Protein AF-A0A353HYI2-F1 (afdb_monomer_lite)

pLDDT: mean 95.45, std 5.46, range [66.69, 98.56]

Radius of gyration: 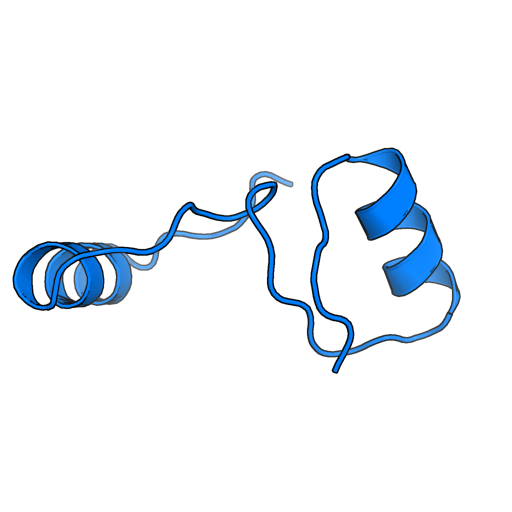11.68 Å; chains: 1; bounding box: 26×20×28 Å

Structure (mmCIF, N/CA/C/O backbone):
data_AF-A0A353HYI2-F1
#
_entry.id   AF-A0A353HYI2-F1
#
loop_
_atom_site.group_PDB
_atom_site.id
_atom_site.type_symbol
_atom_site.label_atom_id
_atom_site.label_alt_id
_atom_site.label_comp_id
_atom_site.label_asym_id
_atom_site.label_entity_id
_atom_site.label_seq_id
_atom_site.pdbx_PDB_ins_code
_atom_site.Cartn_x
_atom_site.Cartn_y
_atom_site.Cartn_z
_atom_site.occupancy
_atom_site.B_iso_or_equiv
_atom_site.auth_seq_id
_atom_site.auth_comp_id
_atom_site.auth_asym_id
_atom_site.auth_atom_id
_atom_site.pdbx_PDB_model_num
ATOM 1 N N . ILE A 1 1 ? -0.435 -13.574 -5.411 1.00 91.50 1 ILE A N 1
ATOM 2 C CA . ILE A 1 1 ? -0.311 -12.489 -4.416 1.00 91.50 1 ILE A CA 1
ATOM 3 C C . ILE A 1 1 ? 1.151 -12.377 -4.004 1.00 91.50 1 ILE A C 1
ATOM 5 O O . ILE A 1 1 ? 1.770 -13.412 -3.781 1.00 91.50 1 ILE A O 1
ATOM 9 N N . ALA A 1 2 ? 1.709 -11.167 -3.996 1.00 97.38 2 ALA A N 1
ATOM 10 C CA . ALA A 1 2 ? 3.056 -10.884 -3.502 1.00 97.38 2 ALA A CA 1
ATOM 11 C C . ALA A 1 2 ? 2.982 -10.166 -2.148 1.00 97.38 2 ALA A C 1
ATOM 13 O O . ALA A 1 2 ? 2.243 -9.195 -2.007 1.00 97.38 2 ALA A O 1
ATOM 14 N N . GLU A 1 3 ? 3.741 -10.628 -1.162 1.00 97.75 3 GLU A N 1
ATOM 15 C CA . GLU A 1 3 ? 3.727 -10.094 0.204 1.00 97.75 3 GLU A CA 1
ATOM 16 C C . GLU A 1 3 ? 5.069 -9.432 0.542 1.00 97.75 3 GLU A C 1
ATOM 18 O O . GLU A 1 3 ? 6.115 -9.855 0.051 1.00 97.75 3 GLU A O 1
ATOM 23 N N . GLY A 1 4 ? 5.038 -8.398 1.386 1.00 96.75 4 GLY A N 1
ATOM 24 C CA . GLY A 1 4 ? 6.235 -7.673 1.822 1.00 96.75 4 GLY A CA 1
ATOM 25 C C . GLY A 1 4 ? 6.711 -6.588 0.850 1.00 96.75 4 GLY A C 1
ATOM 26 O O . GLY A 1 4 ? 7.908 -6.342 0.750 1.00 96.75 4 GLY A O 1
ATOM 27 N N . VAL A 1 5 ? 5.802 -5.939 0.113 1.00 97.69 5 VAL A N 1
ATOM 28 C CA . VAL A 1 5 ? 6.155 -4.801 -0.757 1.00 97.69 5 VAL A CA 1
ATOM 29 C C . VAL A 1 5 ? 6.365 -3.537 0.075 1.00 97.69 5 VAL A C 1
ATOM 31 O O . VAL A 1 5 ? 5.437 -3.026 0.700 1.00 97.69 5 VAL A O 1
ATOM 34 N N . GLU A 1 6 ? 7.580 -3.009 0.063 1.00 97.56 6 GLU A N 1
ATOM 35 C CA . GLU A 1 6 ? 8.017 -1.867 0.872 1.00 97.56 6 GLU A CA 1
ATOM 36 C C . GLU A 1 6 ? 8.505 -0.688 0.022 1.00 97.56 6 GLU A C 1
ATOM 38 O O . GLU A 1 6 ? 8.475 0.450 0.489 1.00 97.56 6 GLU A O 1
ATOM 43 N N . THR A 1 7 ? 8.905 -0.923 -1.234 1.00 96.56 7 THR A N 1
ATOM 44 C CA . THR A 1 7 ? 9.447 0.124 -2.114 1.00 96.56 7 THR A CA 1
ATOM 45 C C . THR A 1 7 ? 8.710 0.252 -3.448 1.00 96.56 7 THR A C 1
ATOM 47 O O . THR A 1 7 ? 8.053 -0.675 -3.936 1.00 96.56 7 THR A O 1
ATOM 50 N N . LYS A 1 8 ? 8.868 1.419 -4.088 1.00 95.56 8 LYS A N 1
ATOM 51 C CA . LYS A 1 8 ? 8.300 1.703 -5.414 1.00 95.56 8 LYS A CA 1
ATOM 52 C C . LYS A 1 8 ? 8.875 0.774 -6.485 1.00 95.56 8 LYS A C 1
ATOM 54 O O . LYS A 1 8 ? 8.161 0.363 -7.396 1.00 95.56 8 LYS A O 1
ATOM 59 N N . GLU A 1 9 ? 10.154 0.435 -6.375 1.00 97.38 9 GLU A N 1
ATOM 60 C CA . GLU A 1 9 ? 10.867 -0.443 -7.304 1.00 97.38 9 GLU A CA 1
ATOM 61 C C . GLU A 1 9 ? 10.315 -1.870 -7.244 1.00 97.38 9 GLU A C 1
ATOM 63 O O . GLU A 1 9 ? 10.122 -2.494 -8.286 1.00 97.38 9 GLU A O 1
ATOM 68 N N . GLN A 1 10 ? 9.993 -2.368 -6.045 1.00 97.31 10 GLN A N 1
ATOM 69 C CA . GLN A 1 10 ? 9.350 -3.671 -5.865 1.00 97.31 10 GLN A CA 1
ATOM 70 C C . GLN A 1 10 ? 7.944 -3.688 -6.480 1.00 97.31 10 GLN A C 1
ATOM 72 O O . GLN A 1 10 ? 7.610 -4.621 -7.210 1.00 97.31 10 GLN A O 1
ATOM 77 N N . LEU A 1 11 ? 7.141 -2.638 -6.263 1.00 95.81 11 LEU A N 1
ATOM 78 C CA . LEU A 1 11 ? 5.831 -2.509 -6.912 1.00 95.81 11 LEU A CA 1
ATOM 79 C C . LEU A 1 11 ? 5.957 -2.492 -8.444 1.00 95.81 11 LEU A C 1
ATOM 81 O O . LEU A 1 11 ? 5.198 -3.173 -9.132 1.00 95.81 11 LEU A O 1
ATOM 85 N N . ALA A 1 12 ? 6.912 -1.731 -8.985 1.00 95.56 12 ALA A N 1
ATOM 86 C CA . ALA A 1 12 ? 7.151 -1.658 -10.424 1.00 95.56 12 ALA A CA 1
ATOM 87 C C . ALA A 1 12 ? 7.576 -3.017 -11.003 1.00 95.56 12 ALA A C 1
ATOM 89 O O . ALA A 1 12 ? 7.069 -3.427 -12.046 1.00 95.56 12 ALA A O 1
ATOM 90 N N . PHE A 1 13 ? 8.453 -3.742 -10.305 1.00 97.44 13 PHE A N 1
ATOM 91 C CA . PHE A 1 13 ? 8.855 -5.094 -10.682 1.00 97.44 13 PHE A CA 1
ATOM 92 C C . PHE A 1 13 ? 7.654 -6.046 -10.757 1.00 97.44 13 PHE A C 1
ATOM 94 O O . PHE A 1 13 ? 7.507 -6.756 -11.750 1.00 97.44 13 PHE A O 1
ATOM 101 N N . LEU A 1 14 ? 6.783 -6.025 -9.744 1.00 96.81 14 LEU A N 1
ATOM 102 C CA . LEU A 1 14 ? 5.591 -6.872 -9.677 1.00 96.81 14 LEU A CA 1
ATOM 103 C C . LEU A 1 14 ? 4.575 -6.539 -10.777 1.00 96.81 14 LEU A C 1
ATOM 105 O O . LEU A 1 14 ? 4.061 -7.452 -11.417 1.00 96.81 14 LEU A O 1
ATOM 109 N N . ARG A 1 15 ? 4.336 -5.247 -11.048 1.00 93.81 15 ARG A N 1
ATOM 110 C CA . ARG A 1 15 ? 3.465 -4.801 -12.151 1.00 93.81 15 ARG A CA 1
ATOM 111 C C . ARG A 1 15 ? 3.975 -5.272 -13.515 1.00 93.81 15 ARG A C 1
ATOM 113 O O . ARG A 1 15 ? 3.177 -5.690 -14.340 1.00 93.81 15 ARG A O 1
ATOM 120 N N . ASN A 1 16 ? 5.290 -5.248 -13.736 1.00 97.31 16 ASN A N 1
ATOM 121 C CA . ASN A 1 16 ? 5.902 -5.712 -14.987 1.00 97.31 16 ASN A CA 1
ATOM 122 C C . ASN A 1 16 ? 5.860 -7.239 -15.175 1.00 97.31 16 ASN A C 1
ATOM 124 O O . ASN A 1 16 ? 6.145 -7.713 -16.270 1.00 97.31 16 ASN A O 1
ATOM 128 N N . HIS A 1 17 ? 5.554 -7.997 -14.120 1.00 97.25 17 HIS A N 1
ATOM 129 C CA . HIS A 1 17 ? 5.410 -9.456 -14.151 1.00 97.25 17 HIS A CA 1
ATOM 130 C C . HIS A 1 17 ? 3.947 -9.892 -13.985 1.00 97.25 17 HIS A C 1
ATOM 132 O O . HIS A 1 17 ? 3.694 -11.005 -13.527 1.00 97.25 17 HIS A O 1
ATOM 138 N N . ASP A 1 18 ? 2.997 -9.006 -14.306 1.00 96.50 18 ASP A N 1
ATOM 139 C CA . ASP A 1 18 ? 1.556 -9.272 -14.250 1.00 96.50 18 ASP A CA 1
ATOM 140 C C . ASP A 1 18 ? 1.089 -9.791 -12.875 1.00 96.50 18 ASP A C 1
ATOM 142 O O . ASP A 1 18 ? 0.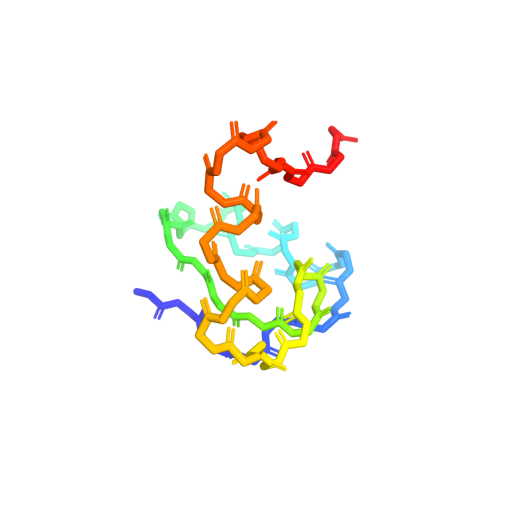218 -10.650 -12.756 1.00 96.50 18 ASP A O 1
ATOM 146 N N . CYS A 1 19 ? 1.695 -9.291 -11.792 1.00 96.50 19 CYS A N 1
ATOM 147 C CA . CYS A 1 19 ? 1.238 -9.616 -10.449 1.00 96.50 19 CYS A CA 1
ATOM 148 C C . CYS A 1 19 ? 0.006 -8.773 -10.091 1.00 96.50 19 CYS A C 1
ATOM 150 O O . CYS A 1 19 ? 0.117 -7.581 -9.804 1.00 96.50 19 CYS A O 1
ATOM 152 N N . ASP A 1 20 ? -1.164 -9.410 -10.052 1.00 93.75 20 ASP A N 1
ATOM 153 C CA . ASP A 1 20 ? -2.452 -8.722 -9.861 1.00 93.75 20 ASP A CA 1
ATOM 154 C C . ASP A 1 20 ? -2.743 -8.280 -8.417 1.00 93.75 20 ASP A C 1
ATOM 156 O O . ASP A 1 20 ? -3.653 -7.490 -8.169 1.00 93.75 20 ASP A O 1
ATOM 160 N N . GLN A 1 21 ? -2.023 -8.828 -7.434 1.00 95.88 21 GLN A N 1
ATOM 161 C CA . GLN A 1 21 ? -2.299 -8.604 -6.012 1.00 95.88 21 GLN A CA 1
ATOM 162 C C . GLN A 1 21 ? -1.007 -8.473 -5.222 1.00 95.88 21 GLN A C 1
ATOM 164 O O . GLN A 1 21 ? -0.134 -9.342 -5.308 1.00 95.88 21 GLN A O 1
ATOM 169 N N . MET A 1 22 ? -0.932 -7.440 -4.385 1.00 95.31 22 MET A N 1
ATOM 170 C CA . MET A 1 22 ? 0.198 -7.219 -3.495 1.00 95.31 22 MET A CA 1
ATOM 171 C C . MET A 1 22 ? -0.238 -6.767 -2.102 1.00 95.31 22 MET A C 1
ATOM 173 O O . MET A 1 22 ? -1.279 -6.129 -1.943 1.00 95.31 22 MET A O 1
ATOM 177 N N . GLN A 1 23 ? 0.582 -7.085 -1.107 1.00 97.25 23 GLN A N 1
ATOM 178 C CA . GLN A 1 23 ? 0.454 -6.618 0.264 1.00 97.25 23 GLN A CA 1
ATOM 179 C C . GLN A 1 23 ? 1.817 -6.140 0.764 1.00 97.25 23 GLN A C 1
ATOM 181 O O . GLN A 1 23 ? 2.829 -6.822 0.597 1.00 97.25 23 GLN A O 1
ATOM 186 N N . GLY A 1 24 ? 1.848 -4.996 1.441 1.00 96.44 24 GLY A N 1
ATOM 187 C CA . GLY A 1 24 ? 3.040 -4.541 2.145 1.00 96.44 24 GLY A CA 1
ATOM 188 C C . GLY A 1 24 ? 2.967 -3.084 2.582 1.00 96.44 24 GLY A C 1
ATOM 189 O O . GLY A 1 24 ? 2.050 -2.349 2.204 1.00 96.44 24 GLY A O 1
ATOM 190 N N . TYR A 1 25 ? 3.966 -2.683 3.369 1.00 96.69 25 TYR A N 1
ATOM 191 C CA . TYR A 1 25 ? 4.070 -1.356 3.979 1.00 96.69 25 T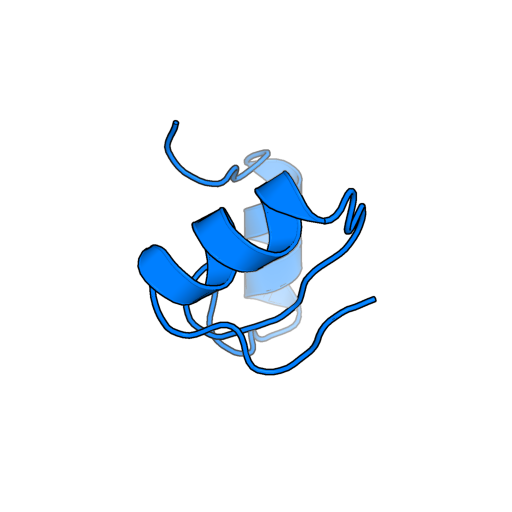YR A CA 1
ATOM 192 C C . TYR A 1 25 ? 4.119 -0.211 2.962 1.00 96.69 25 TYR A C 1
ATOM 194 O O . TYR A 1 25 ? 3.796 0.917 3.322 1.00 96.69 25 TYR A O 1
ATOM 202 N N . TYR A 1 26 ? 4.478 -0.488 1.703 1.00 95.94 26 TYR A N 1
ATOM 203 C CA . TYR A 1 26 ? 4.447 0.508 0.632 1.00 95.94 26 TYR A CA 1
ATOM 204 C C . TYR A 1 26 ? 3.039 1.062 0.386 1.00 95.94 26 TYR A C 1
ATOM 206 O O . TYR A 1 26 ? 2.889 2.242 0.081 1.00 95.94 26 TYR A O 1
ATOM 214 N N . PHE A 1 27 ? 2.010 0.214 0.505 1.00 95.62 27 PHE A N 1
ATOM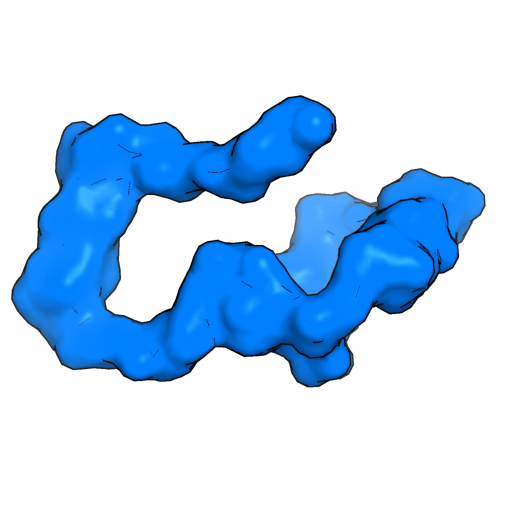 215 C CA . PHE A 1 27 ? 0.623 0.663 0.416 1.00 95.62 27 PHE A CA 1
ATOM 216 C C . PHE A 1 27 ? 0.126 1.179 1.762 1.00 95.62 27 PHE A C 1
ATOM 218 O O . PHE A 1 27 ? -0.357 2.303 1.857 1.00 95.62 27 PHE A O 1
ATOM 225 N N . SER A 1 28 ? 0.225 0.340 2.791 1.00 96.12 28 SER A N 1
ATOM 226 C CA . SER A 1 28 ? -0.259 0.643 4.132 1.00 96.12 28 SER A CA 1
ATOM 227 C C . SER A 1 28 ? 0.404 -0.284 5.148 1.00 96.12 28 SER A C 1
ATOM 229 O O . SER A 1 28 ? 0.689 -1.448 4.854 1.00 96.12 28 SER A O 1
ATOM 231 N N . ALA A 1 29 ? 0.640 0.223 6.357 1.00 95.88 29 ALA A N 1
ATOM 232 C CA . ALA A 1 29 ? 0.999 -0.620 7.492 1.00 95.88 29 ALA A CA 1
ATOM 233 C C . ALA A 1 29 ? -0.199 -1.492 7.921 1.00 95.88 29 ALA A C 1
ATOM 235 O O . ALA A 1 29 ? -1.328 -1.302 7.471 1.00 95.88 29 ALA A O 1
ATOM 236 N N . ALA A 1 30 ? 0.024 -2.443 8.831 1.00 96.38 30 ALA A N 1
ATOM 237 C CA . ALA A 1 30 ? -1.086 -3.148 9.468 1.00 96.38 30 ALA A CA 1
ATOM 238 C C . ALA A 1 30 ? -1.980 -2.154 10.232 1.00 96.38 30 ALA A C 1
ATOM 240 O O . ALA A 1 30 ? -1.486 -1.342 11.016 1.00 96.38 30 ALA A O 1
ATOM 241 N N . LEU A 1 31 ? -3.289 -2.232 10.000 1.00 97.62 31 LEU A N 1
ATOM 242 C CA . LEU A 1 31 ? -4.280 -1.314 10.558 1.00 97.62 31 LEU A CA 1
ATOM 243 C C . LEU A 1 31 ? -5.128 -1.994 11.634 1.00 97.62 31 LEU A C 1
ATOM 245 O O . LEU A 1 31 ? -5.350 -3.207 11.600 1.00 97.62 31 LEU A O 1
ATOM 249 N N . SER A 1 32 ? -5.657 -1.196 12.563 1.00 98.56 32 SER A N 1
ATOM 250 C CA . SER A 1 32 ? -6.757 -1.642 13.419 1.00 98.56 32 SER A CA 1
ATOM 251 C C . SER A 1 32 ? -8.040 -1.840 12.602 1.00 98.56 32 SER A C 1
ATOM 253 O O . SER A 1 32 ? -8.160 -1.384 11.463 1.00 98.56 32 SER A O 1
ATOM 255 N N . GLN A 1 33 ? -9.038 -2.494 13.198 1.00 98.50 33 GLN A N 1
ATOM 256 C CA . GLN A 1 33 ? -10.342 -2.677 12.560 1.00 98.50 33 GLN A CA 1
ATOM 257 C C . GLN A 1 33 ? -10.992 -1.341 12.165 1.00 98.50 33 GLN A C 1
ATOM 259 O O . GLN A 1 33 ? -11.498 -1.220 11.051 1.00 98.50 33 GLN A O 1
ATOM 264 N N . ASP A 1 34 ? -10.972 -0.348 13.056 1.00 98.56 34 ASP A N 1
ATOM 265 C CA . ASP A 1 34 ? -11.608 0.951 12.814 1.00 98.56 34 ASP A CA 1
ATOM 266 C C . ASP A 1 34 ? -10.905 1.713 11.686 1.00 98.56 34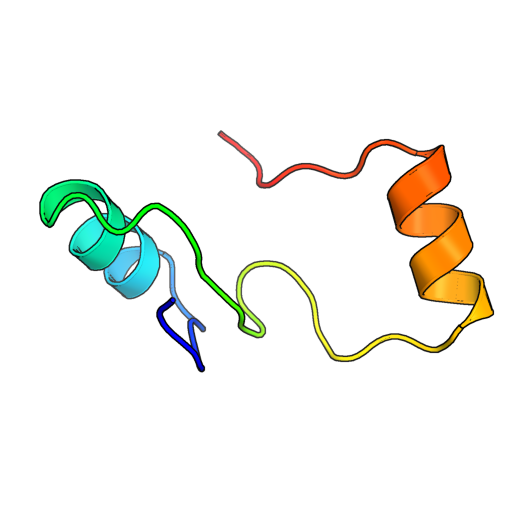 ASP A C 1
ATOM 268 O O . ASP A 1 34 ? -11.560 2.255 10.796 1.00 98.56 34 ASP A O 1
ATOM 272 N N . GLN A 1 35 ? -9.570 1.665 11.664 1.00 98.25 35 GLN A N 1
ATOM 273 C CA . GLN A 1 35 ? -8.760 2.275 10.609 1.00 98.25 35 GLN A CA 1
ATOM 274 C C . GLN A 1 35 ? -8.990 1.599 9.254 1.00 98.25 35 GLN A C 1
ATOM 276 O O . GLN A 1 35 ? -9.115 2.279 8.240 1.00 98.25 35 GLN A O 1
ATOM 281 N N . LEU A 1 36 ? -9.099 0.266 9.223 1.00 98.00 36 LEU A N 1
ATOM 282 C CA . LEU A 1 36 ? -9.425 -0.461 7.997 1.00 98.00 36 LEU A CA 1
ATOM 283 C C . LEU A 1 36 ? -10.813 -0.066 7.470 1.00 98.00 36 LEU A C 1
ATOM 285 O O . LEU A 1 36 ? -10.980 0.123 6.266 1.00 98.00 36 LEU A O 1
ATOM 289 N N . GLN A 1 37 ? -11.810 0.072 8.353 1.00 98.44 37 GLN A N 1
ATOM 290 C CA . GLN A 1 37 ? -13.147 0.516 7.950 1.00 98.44 37 GLN A CA 1
ATOM 291 C C . GLN A 1 37 ? -13.121 1.919 7.344 1.00 98.44 37 GLN A C 1
ATOM 293 O O . GLN A 1 37 ? -13.814 2.165 6.360 1.00 98.44 37 GLN A O 1
ATOM 298 N N . GLU A 1 38 ? -12.355 2.836 7.930 1.00 98.31 38 GLU A N 1
ATOM 299 C CA . GLU A 1 38 ? -12.201 4.193 7.411 1.00 98.31 38 GLU A CA 1
ATOM 300 C C . GLU A 1 38 ? -11.515 4.198 6.039 1.00 98.31 38 GLU A C 1
ATOM 302 O O . GLU A 1 38 ? -12.059 4.771 5.099 1.00 98.31 38 GLU A O 1
ATOM 307 N N . MET A 1 39 ? -10.415 3.454 5.889 1.00 97.50 39 MET A N 1
ATOM 308 C CA . MET A 1 39 ? -9.686 3.310 4.623 1.00 97.50 39 MET A CA 1
ATOM 309 C C . MET A 1 39 ? -10.590 2.795 3.490 1.00 97.50 39 MET A C 1
ATOM 311 O O . MET A 1 39 ? -10.565 3.308 2.372 1.00 97.50 39 MET A O 1
ATOM 315 N N . VAL A 1 40 ? -11.444 1.805 3.783 1.00 97.25 40 VAL A N 1
ATOM 316 C CA . VAL A 1 40 ? -12.413 1.265 2.812 1.00 97.25 40 VAL A CA 1
ATOM 317 C C . VAL A 1 40 ? -13.527 2.269 2.497 1.00 97.25 40 VAL A C 1
ATOM 319 O O . VAL A 1 40 ? -13.945 2.364 1.347 1.00 97.25 40 VAL A O 1
ATOM 322 N N . ARG A 1 41 ? -14.019 3.030 3.486 1.00 98.38 41 ARG A N 1
ATOM 323 C CA . ARG A 1 41 ? -15.049 4.066 3.267 1.00 98.38 41 ARG A CA 1
ATOM 324 C C . ARG A 1 41 ? -14.536 5.227 2.415 1.00 98.38 41 ARG A C 1
ATOM 326 O O . ARG A 1 41 ? -15.309 5.762 1.626 1.00 98.38 41 ARG A O 1
ATOM 333 N N . ASN A 1 42 ? -13.268 5.595 2.579 1.00 97.38 42 ASN A N 1
ATOM 334 C CA . ASN A 1 42 ? -12.627 6.686 1.845 1.00 97.38 42 ASN A CA 1
ATOM 335 C C . ASN A 1 42 ? -12.172 6.284 0.433 1.00 97.38 42 ASN A C 1
ATOM 337 O O . ASN A 1 42 ? -11.806 7.150 -0.355 1.00 97.38 42 ASN A O 1
ATOM 341 N N . ASP A 1 43 ? -12.238 4.989 0.107 1.00 96.50 43 ASP A N 1
ATOM 342 C CA . ASP A 1 43 ? -11.696 4.408 -1.121 1.00 96.50 43 ASP A CA 1
ATOM 343 C C . ASP A 1 43 ? -10.207 4.727 -1.327 1.00 96.50 43 ASP A C 1
ATOM 345 O O . ASP A 1 43 ? -9.780 5.082 -2.426 1.00 96.50 43 ASP A O 1
ATOM 349 N N . ASP A 1 44 ? -9.402 4.612 -0.266 1.00 95.81 44 ASP A N 1
ATOM 350 C CA . ASP A 1 44 ? -7.979 4.939 -0.335 1.00 95.81 44 ASP A CA 1
ATOM 351 C C . ASP A 1 44 ? -7.267 4.051 -1.369 1.00 95.81 44 ASP A C 1
ATOM 353 O O . ASP A 1 44 ? -7.269 2.815 -1.302 1.00 95.81 44 ASP A O 1
ATOM 357 N N . ARG A 1 45 ? -6.642 4.695 -2.358 1.00 94.31 45 ARG A N 1
ATOM 358 C CA . ARG A 1 45 ? -5.898 4.041 -3.440 1.00 94.31 45 ARG A CA 1
ATOM 359 C C . ARG A 1 45 ? -4.413 4.342 -3.332 1.00 94.31 45 ARG A C 1
ATOM 361 O O . ARG A 1 45 ? -4.003 5.366 -2.790 1.00 94.31 45 ARG A O 1
ATOM 368 N N . LEU A 1 46 ? -3.601 3.468 -3.926 1.00 87.88 46 LEU A N 1
ATOM 369 C CA . LEU A 1 46 ? -2.209 3.810 -4.201 1.00 87.88 46 LEU A CA 1
ATOM 370 C C . LEU A 1 46 ? -2.159 5.086 -5.053 1.00 87.88 46 LEU A C 1
ATOM 372 O O . LEU A 1 46 ? -2.909 5.176 -6.031 1.00 87.88 46 LEU A O 1
ATOM 376 N N . PRO A 1 47 ? -1.266 6.035 -4.737 1.00 75.75 47 PRO A N 1
ATOM 377 C CA . PRO A 1 47 ? -0.983 7.139 -5.641 1.00 75.75 47 PRO A CA 1
ATOM 378 C C . PRO A 1 47 ? -0.502 6.602 -7.001 1.00 75.75 47 PRO A C 1
ATOM 380 O O . PRO A 1 47 ? 0.155 5.556 -7.069 1.00 75.75 47 PRO A O 1
ATOM 383 N N . ALA A 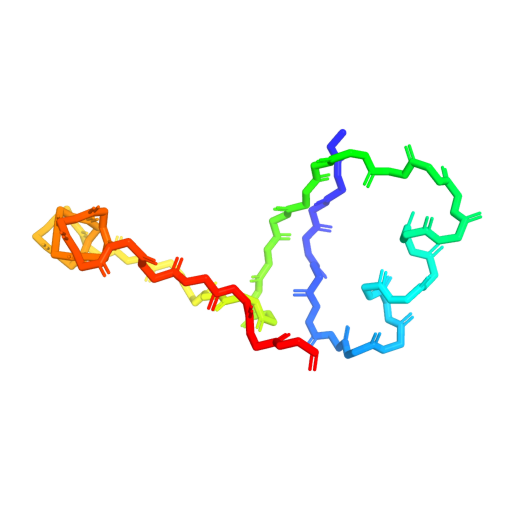1 48 ? -0.880 7.307 -8.071 1.00 66.69 48 ALA A N 1
ATOM 384 C CA . ALA A 1 48 ? -0.570 6.941 -9.456 1.00 66.69 48 ALA A CA 1
ATOM 385 C C . ALA A 1 48 ? 0.940 6.943 -9.753 1.00 66.69 48 ALA A C 1
ATOM 387 O O . ALA A 1 48 ? 1.643 7.879 -9.301 1.00 66.69 48 ALA A O 1
#

Foldseek 3Di:
DAEADDDPVSVVVCVVVVNPDYYHPLQHDDDDPVVVVVCVVVVDDDDD

Sequence (48 aa):
IAEGVETKEQLAFLRNHDCDQMQGYYFSAALSQDQLQEMVRNDDRLPA

Secondary structure (DSSP, 8-state):
-EE---SHHHHHHHHTTT---EESTTT-----HHHHHHHHHHT-----